Protein AF-A0A2E7MTT1-F1 (afdb_monomer)

Sequence (45 aa):
IHGGFGYAEEYVVSRLFVDARVLSIFEGADETLCLKLIGRRLLSK

Secondary structure (DSSP, 8-state):
--GGGGT-TTSHHHHHHHHHGGGGTTTS-HHHHHHHHHHHHHH--

Foldseek 3Di:
DQPCLCVDPVHCNVVVVVVCVVVCPPPHHVVRVVCVVVVCVVPVD

Nearest PDB structures (foldseek):
  6u1v-assembly1_B  TM=8.514E-01  e=6.525E-01  Streptomyces tsukubensis NRRL18488

pLDDT: mean 93.79, std 6.31, range [55.78, 97.38]

Radius 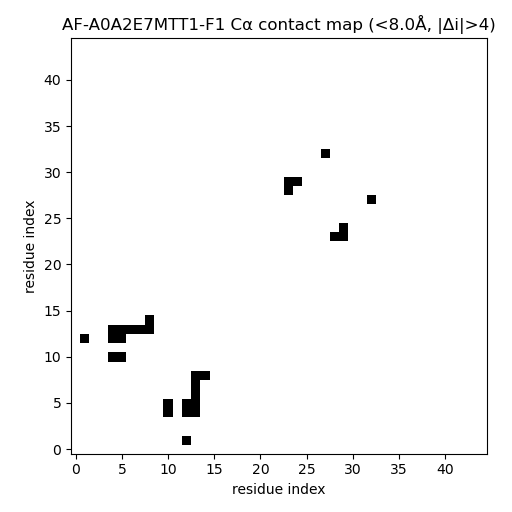of gyration: 16.97 Å; Cα contacts (8 Å, |Δi|>4): 15; chains: 1; bounding box: 38×21×42 Å

Mean predicted aligned error: 4.36 Å

Solvent-accessible surface area (backbone atoms only — not comparable to full-atom values): 2731 Å² total; per-residue (Å²): 142,58,69,72,49,47,70,38,80,92,34,68,59,27,57,54,57,59,60,55,59,49,68,57,49,52,103,49,34,53,69,58,50,47,50,53,53,52,50,52,64,70,63,72,111

Structure (mmCIF, N/CA/C/O backbone):
data_AF-A0A2E7MTT1-F1
#
_entry.id   AF-A0A2E7MTT1-F1
#
loop_
_atom_site.group_PDB
_atom_site.id
_atom_site.type_symbol
_atom_site.label_atom_id
_atom_site.label_alt_id
_atom_site.label_comp_id
_atom_site.label_asym_id
_atom_site.label_entity_id
_atom_site.label_seq_id
_atom_site.pdbx_PDB_ins_code
_atom_site.Cartn_x
_atom_site.Cartn_y
_atom_site.Cartn_z
_atom_site.occupancy
_atom_site.B_iso_or_equiv
_atom_site.auth_seq_id
_atom_site.auth_comp_id
_atom_site.auth_asym_id
_atom_site.auth_atom_id
_atom_site.pdbx_PDB_model_num
AT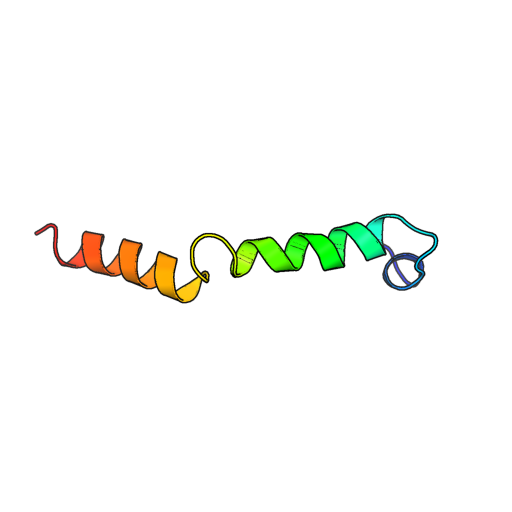OM 1 N N . ILE A 1 1 ? 10.700 -12.906 -4.878 1.00 84.75 1 ILE A N 1
ATOM 2 C CA . ILE A 1 1 ? 9.738 -13.098 -5.991 1.00 84.75 1 ILE A CA 1
ATOM 3 C C . ILE A 1 1 ? 10.192 -12.365 -7.262 1.00 84.75 1 ILE A C 1
ATOM 5 O O . ILE A 1 1 ? 10.269 -13.026 -8.280 1.00 84.75 1 ILE A O 1
ATOM 9 N N . HIS A 1 2 ? 10.586 -11.077 -7.219 1.00 90.75 2 HIS A N 1
ATOM 10 C CA . HIS A 1 2 ? 1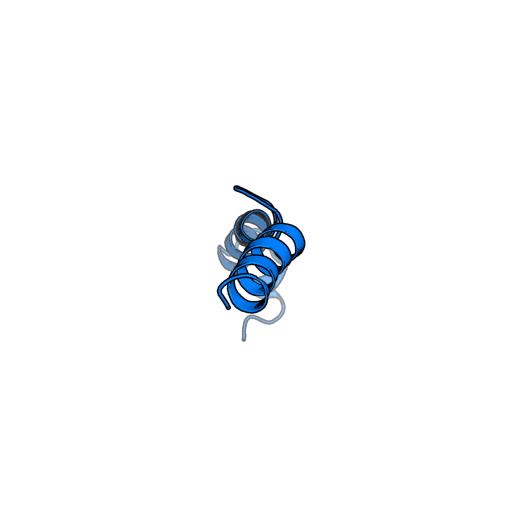0.978 -10.325 -8.439 1.00 90.75 2 HIS A CA 1
ATOM 11 C C . HIS A 1 2 ? 12.482 -10.004 -8.586 1.00 90.75 2 HIS A C 1
ATOM 13 O O . HIS A 1 2 ? 12.918 -9.621 -9.665 1.00 90.75 2 HIS A O 1
ATOM 19 N N . GLY A 1 3 ? 13.300 -10.173 -7.537 1.00 92.12 3 GLY A N 1
ATOM 20 C CA . GLY A 1 3 ? 14.738 -9.864 -7.601 1.00 92.12 3 GLY A CA 1
ATOM 21 C C . GLY A 1 3 ? 15.001 -8.411 -8.021 1.00 92.12 3 GLY A C 1
ATOM 22 O O . GLY A 1 3 ? 14.257 -7.515 -7.626 1.00 92.12 3 GLY A O 1
ATOM 23 N N . GLY A 1 4 ? 16.022 -8.189 -8.858 1.00 91.44 4 GLY A N 1
ATOM 24 C CA . GLY A 1 4 ? 16.354 -6.861 -9.398 1.00 91.44 4 GLY A CA 1
ATOM 25 C C . GLY A 1 4 ? 15.237 -6.215 -10.229 1.00 91.44 4 GLY A C 1
ATOM 26 O O . GLY A 1 4 ? 15.177 -4.992 -10.320 1.00 91.44 4 GLY A O 1
ATOM 27 N N . PHE A 1 5 ? 14.289 -7.002 -10.751 1.00 91.38 5 PHE A N 1
ATOM 28 C CA . PHE A 1 5 ? 13.138 -6.474 -11.494 1.00 91.38 5 PHE A CA 1
ATOM 29 C C . PHE A 1 5 ? 12.172 -5.680 -10.609 1.00 91.38 5 PHE A C 1
ATOM 31 O O . PHE A 1 5 ? 11.401 -4.882 -11.120 1.00 91.38 5 PHE A O 1
ATOM 38 N N . GLY A 1 6 ? 12.224 -5.864 -9.284 1.00 91.44 6 GLY A N 1
ATOM 39 C CA . GLY A 1 6 ? 11.466 -5.053 -8.327 1.00 91.44 6 GLY A CA 1
ATOM 40 C C . GLY A 1 6 ? 11.962 -3.611 -8.193 1.00 91.44 6 GLY A C 1
ATOM 41 O O . GLY A 1 6 ? 11.220 -2.768 -7.701 1.00 91.44 6 GLY A O 1
ATOM 42 N N . TYR A 1 7 ? 13.206 -3.344 -8.599 1.00 91.31 7 TYR A N 1
ATOM 43 C CA . TYR A 1 7 ? 13.851 -2.034 -8.487 1.00 91.31 7 TYR A CA 1
ATOM 44 C C . TYR A 1 7 ? 13.887 -1.287 -9.824 1.00 91.31 7 TYR A C 1
ATOM 46 O O . TYR A 1 7 ? 13.751 -0.068 -9.844 1.00 91.31 7 TYR A O 1
ATOM 54 N N . ALA A 1 8 ? 14.047 -2.013 -10.935 1.00 94.56 8 ALA A N 1
ATOM 55 C CA . ALA A 1 8 ? 14.086 -1.421 -12.270 1.00 94.56 8 ALA A CA 1
ATOM 56 C C . ALA A 1 8 ? 12.719 -0.826 -12.665 1.00 94.56 8 ALA A C 1
ATOM 58 O O . ALA A 1 8 ? 11.678 -1.466 -12.495 1.00 94.56 8 ALA A O 1
ATOM 59 N N . GLU A 1 9 ? 12.721 0.401 -13.189 1.00 93.44 9 GLU A N 1
ATOM 60 C CA . GLU A 1 9 ? 11.499 1.144 -13.535 1.00 93.44 9 GLU A CA 1
ATOM 61 C C . GLU A 1 9 ? 10.823 0.638 -14.816 1.00 93.44 9 GLU A C 1
ATOM 63 O O . GLU A 1 9 ? 9.651 0.927 -15.055 1.00 93.44 9 GLU A O 1
ATOM 68 N N . GLU A 1 10 ? 11.530 -0.153 -15.621 1.00 95.19 10 GLU A N 1
ATOM 69 C CA . GLU A 1 10 ? 11.019 -0.756 -16.853 1.00 95.19 10 GLU A CA 1
ATOM 70 C C . GLU A 1 10 ? 9.975 -1.850 -16.584 1.00 95.19 10 GLU A C 1
ATOM 72 O O . GLU A 1 10 ? 9.207 -2.213 -17.478 1.00 95.19 10 GLU A O 1
ATOM 77 N N . TYR A 1 11 ? 9.925 -2.377 -15.356 1.00 95.50 11 TYR A N 1
ATOM 78 C CA . TYR A 1 11 ? 8.966 -3.399 -14.955 1.00 95.50 11 TYR A CA 1
ATOM 79 C C . TYR A 1 11 ? 7.846 -2.811 -14.094 1.00 95.50 11 TYR A C 1
ATOM 81 O O . TYR A 1 11 ? 8.064 -2.079 -13.128 1.00 95.50 11 TYR A O 1
ATOM 89 N N . VAL A 1 12 ? 6.615 -3.233 -14.384 1.00 96.38 12 VAL A N 1
ATOM 90 C CA . VAL A 1 12 ? 5.389 -2.748 -13.723 1.00 96.38 12 VAL A CA 1
ATOM 91 C C . VAL A 1 12 ? 5.376 -2.930 -12.203 1.00 96.38 12 VAL A C 1
ATOM 93 O O . VAL A 1 12 ? 4.725 -2.163 -11.501 1.00 96.38 12 VAL A O 1
ATOM 96 N N . VAL A 1 13 ? 6.105 -3.918 -11.677 1.00 95.19 13 VAL A N 1
ATOM 97 C CA . VAL A 1 13 ? 6.160 -4.205 -10.237 1.00 95.19 13 VAL A CA 1
ATOM 98 C C . VAL A 1 13 ? 6.692 -3.018 -9.427 1.00 95.19 13 VAL A C 1
ATOM 100 O O . VAL A 1 13 ? 6.185 -2.770 -8.334 1.00 95.19 13 VAL A O 1
ATOM 103 N N . SER A 1 14 ? 7.642 -2.252 -9.975 1.00 95.31 14 SER A N 1
ATOM 104 C CA . SER A 1 14 ? 8.180 -1.051 -9.327 1.00 95.31 14 SER A CA 1
ATOM 105 C C . SER A 1 14 ? 7.089 0.013 -9.165 1.00 95.31 14 SER A C 1
ATOM 107 O O . SER A 1 14 ? 6.838 0.499 -8.059 1.00 95.31 14 SER A O 1
ATOM 109 N N . ARG A 1 15 ? 6.347 0.301 -10.245 1.00 95.75 15 ARG A N 1
ATOM 110 C CA . AR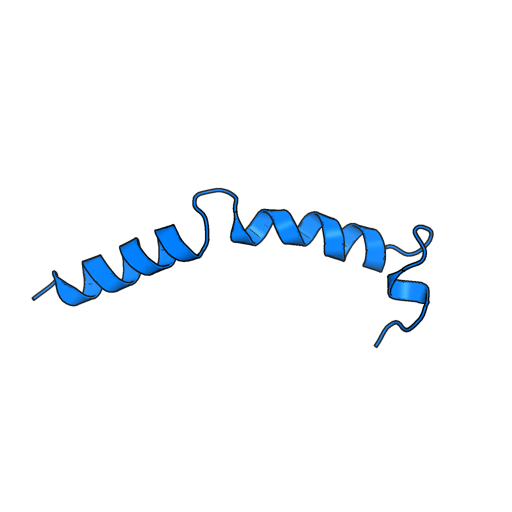G A 1 15 ? 5.241 1.270 -10.228 1.00 95.75 15 ARG A CA 1
ATOM 111 C C . ARG A 1 15 ? 4.127 0.848 -9.275 1.00 95.75 15 ARG A C 1
ATOM 113 O O . ARG A 1 15 ? 3.743 1.639 -8.420 1.00 95.75 15 ARG A O 1
ATOM 120 N N . LEU A 1 16 ? 3.674 -0.402 -9.368 1.00 96.56 16 LEU A N 1
ATOM 121 C CA . LEU A 1 16 ? 2.603 -0.923 -8.515 1.00 96.56 16 LEU A CA 1
ATOM 122 C C . LEU A 1 16 ? 2.964 -0.856 -7.026 1.00 96.56 16 LEU A C 1
ATOM 124 O O . LEU A 1 16 ? 2.105 -0.543 -6.204 1.00 96.56 16 LEU A O 1
ATOM 128 N N . PHE A 1 17 ? 4.224 -1.123 -6.668 1.00 94.38 17 PHE A N 1
ATOM 129 C CA . PHE A 1 17 ? 4.678 -1.031 -5.281 1.00 94.38 17 PHE A CA 1
ATOM 130 C C . PHE A 1 17 ? 4.614 0.404 -4.744 1.00 94.38 17 PHE A C 1
ATOM 132 O O . PHE A 1 17 ? 4.174 0.617 -3.615 1.00 94.38 17 PHE A O 1
ATOM 139 N N . VAL A 1 18 ? 5.032 1.390 -5.542 1.00 94.94 18 VAL A N 1
ATOM 140 C CA . VAL A 1 18 ? 4.979 2.804 -5.144 1.00 94.94 18 VAL A CA 1
ATOM 141 C C . VAL A 1 18 ? 3.536 3.297 -5.055 1.00 94.94 18 VAL A C 1
ATOM 143 O O . VAL A 1 18 ? 3.188 3.937 -4.063 1.00 94.94 18 VAL A O 1
ATOM 146 N N . ASP A 1 19 ? 2.690 2.949 -6.025 1.00 97.38 19 ASP A N 1
ATOM 147 C CA . ASP A 1 19 ? 1.282 3.359 -6.055 1.00 97.38 19 ASP A CA 1
ATOM 148 C C . ASP A 1 19 ? 0.512 2.794 -4.853 1.00 97.38 19 ASP A C 1
ATOM 150 O O . ASP A 1 19 ? -0.246 3.509 -4.197 1.00 97.38 19 ASP A O 1
ATOM 154 N N . ALA A 1 20 ? 0.768 1.533 -4.489 1.00 96.69 20 ALA A N 1
ATOM 155 C CA . ALA A 1 20 ? 0.120 0.882 -3.353 1.00 96.69 20 ALA A CA 1
ATOM 156 C C . ALA A 1 20 ? 0.374 1.590 -2.009 1.00 96.69 20 ALA A C 1
ATOM 158 O O . ALA A 1 20 ? -0.427 1.446 -1.087 1.00 96.69 20 ALA A O 1
ATOM 159 N N . ARG A 1 21 ? 1.441 2.392 -1.878 1.00 95.69 21 ARG A N 1
ATOM 160 C CA . ARG A 1 21 ? 1.736 3.124 -0.632 1.00 95.69 21 ARG A CA 1
ATOM 161 C C . ARG A 1 21 ? 0.678 4.158 -0.269 1.00 95.69 21 ARG A C 1
ATOM 163 O O . ARG A 1 21 ? 0.586 4.527 0.897 1.00 95.69 21 ARG A O 1
ATOM 170 N N . VAL A 1 22 ? -0.106 4.633 -1.236 1.00 96.94 22 VAL A N 1
ATOM 171 C CA . VAL A 1 22 ? -1.195 5.577 -0.956 1.00 96.94 22 VAL A CA 1
ATOM 172 C C . VAL A 1 22 ? -2.299 4.928 -0.115 1.00 96.94 22 VAL A C 1
ATOM 174 O O . VAL A 1 22 ? -2.988 5.621 0.628 1.00 96.94 22 VAL A O 1
ATOM 177 N N . LEU A 1 23 ? -2.437 3.598 -0.185 1.00 96.31 23 LEU A N 1
ATOM 178 C CA . LEU A 1 23 ? -3.548 2.866 0.420 1.00 96.31 23 LEU A CA 1
ATOM 179 C C . LEU A 1 23 ? -3.578 2.955 1.947 1.00 96.31 23 LEU A C 1
ATOM 181 O O . LEU A 1 23 ? -4.662 2.998 2.510 1.00 96.31 23 LEU A O 1
ATOM 185 N N . SER A 1 24 ? -2.418 3.026 2.603 1.00 96.56 24 SER A N 1
ATOM 186 C CA . SER A 1 24 ? -2.337 3.105 4.067 1.00 96.56 24 SER A CA 1
ATOM 187 C C . SER A 1 24 ? -2.503 4.527 4.619 1.00 96.56 24 SER A C 1
ATOM 189 O O . SER A 1 24 ? -2.419 4.728 5.830 1.00 96.56 24 SER A O 1
ATOM 191 N N . ILE A 1 25 ? -2.644 5.538 3.750 1.00 95.62 25 ILE A N 1
ATOM 192 C CA . ILE A 1 25 ? -2.694 6.959 4.139 1.00 95.62 25 ILE A CA 1
ATOM 193 C C . ILE A 1 25 ? -3.949 7.691 3.648 1.00 95.62 25 ILE A C 1
ATOM 195 O O . ILE A 1 25 ? -4.391 8.636 4.304 1.00 95.62 25 ILE A O 1
ATOM 199 N N . PHE A 1 26 ? -4.515 7.303 2.502 1.00 94.81 26 PHE A N 1
ATOM 200 C CA . PHE A 1 26 ? -5.699 7.962 1.946 1.00 94.81 26 PHE A CA 1
ATOM 201 C C . PHE A 1 26 ? -6.985 7.543 2.675 1.00 94.81 26 PHE A C 1
ATOM 203 O O . PHE A 1 26 ? -7.029 6.493 3.301 1.00 94.81 26 PHE A O 1
ATOM 210 N N . GLU A 1 27 ? -8.023 8.389 2.633 1.00 93.00 27 GLU A N 1
ATOM 211 C CA . GLU A 1 27 ? -9.306 8.194 3.352 1.00 93.00 27 GLU A CA 1
ATOM 212 C C . GLU A 1 27 ? -9.180 7.991 4.883 1.00 93.00 27 GLU A C 1
ATOM 214 O O . GLU A 1 27 ? -10.145 7.636 5.565 1.00 93.00 27 GLU A O 1
ATOM 219 N N . GLY A 1 28 ? -7.998 8.285 5.437 1.00 93.62 28 GLY A N 1
ATOM 220 C CA . GLY A 1 28 ? -7.634 8.098 6.838 1.00 93.62 28 GLY A CA 1
ATOM 221 C C . GLY A 1 28 ? -6.462 7.132 6.966 1.00 93.62 28 GLY A C 1
ATOM 222 O O . GLY A 1 28 ? -6.561 5.985 6.551 1.00 93.62 28 GLY A O 1
ATOM 223 N N . ALA A 1 29 ? -5.367 7.584 7.583 1.00 96.19 29 ALA A N 1
ATOM 224 C CA . ALA A 1 29 ? -4.223 6.718 7.848 1.00 96.19 29 ALA A CA 1
ATOM 225 C C . ALA A 1 29 ? -4.640 5.485 8.659 1.00 96.19 29 ALA A C 1
ATOM 227 O O . ALA A 1 29 ? -5.525 5.588 9.523 1.00 96.19 29 ALA A 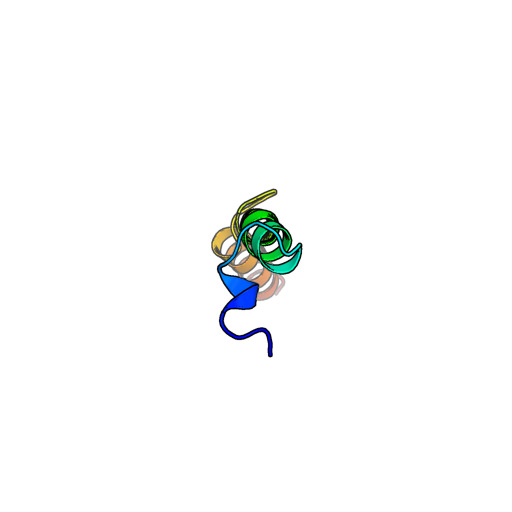O 1
ATOM 228 N N . ASP A 1 30 ? -3.988 4.351 8.407 1.00 96.88 30 ASP A N 1
ATOM 229 C CA . ASP A 1 30 ? -4.295 3.061 9.035 1.00 96.88 30 ASP A CA 1
ATOM 230 C C . ASP A 1 30 ? -4.455 3.173 10.559 1.00 96.88 30 ASP A C 1
ATOM 232 O O . ASP A 1 30 ? -5.392 2.612 11.136 1.00 96.88 30 ASP A O 1
ATOM 236 N N . GLU A 1 31 ? 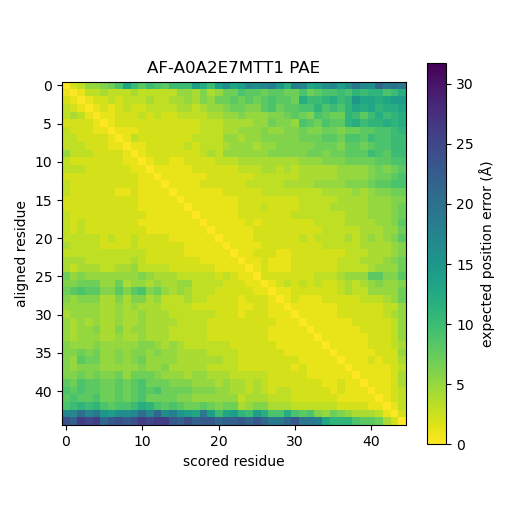-3.615 3.963 11.229 1.00 96.81 31 GLU A N 1
ATOM 237 C CA . GLU A 1 31 ? -3.689 4.187 12.673 1.00 96.81 31 GLU A CA 1
ATOM 238 C C . GLU A 1 31 ? -4.992 4.887 13.083 1.00 96.81 31 GLU A C 1
ATOM 240 O O . GLU A 1 31 ? -5.630 4.502 14.065 1.00 96.81 31 GLU A O 1
ATOM 245 N N . THR A 1 32 ? -5.431 5.891 12.320 1.00 96.19 32 THR A N 1
ATOM 246 C CA . THR A 1 32 ? -6.677 6.623 12.597 1.00 96.19 32 THR A CA 1
ATOM 247 C C . THR A 1 32 ? -7.911 5.748 12.383 1.00 96.19 32 THR A C 1
ATOM 249 O O . THR A 1 32 ? -8.831 5.758 13.210 1.00 96.19 32 THR A O 1
ATOM 252 N N . LEU A 1 33 ? -7.916 4.932 11.324 1.00 96.62 33 LEU A N 1
ATOM 253 C CA . LEU A 1 33 ? -8.979 3.962 11.053 1.00 96.62 33 LEU A CA 1
ATOM 254 C C . LEU A 1 33 ? -9.016 2.865 12.124 1.00 96.62 33 LEU A C 1
ATOM 256 O O . LEU A 1 33 ? -10.096 2.509 12.607 1.00 96.62 33 LEU A O 1
ATOM 260 N N . CYS A 1 34 ? -7.849 2.382 12.551 1.00 96.75 34 CYS A N 1
ATOM 261 C CA . CYS A 1 34 ? -7.709 1.400 13.621 1.00 96.75 34 CYS A CA 1
ATOM 262 C C . CYS A 1 34 ? -8.278 1.930 14.945 1.00 96.75 34 CYS A C 1
ATOM 264 O O . CYS A 1 34 ? -9.126 1.276 15.560 1.00 96.75 34 CYS A O 1
ATOM 266 N N . LEU A 1 35 ? -7.908 3.152 15.342 1.00 96.94 35 LEU A N 1
ATOM 267 C CA . LEU A 1 35 ? -8.455 3.805 16.535 1.00 96.94 35 LEU A CA 1
ATOM 268 C C . LEU A 1 35 ? -9.976 3.972 16.450 1.00 96.94 35 LEU A C 1
ATOM 270 O O . LEU A 1 35 ? -10.678 3.686 17.422 1.00 96.94 35 LEU A O 1
ATOM 274 N N . LYS 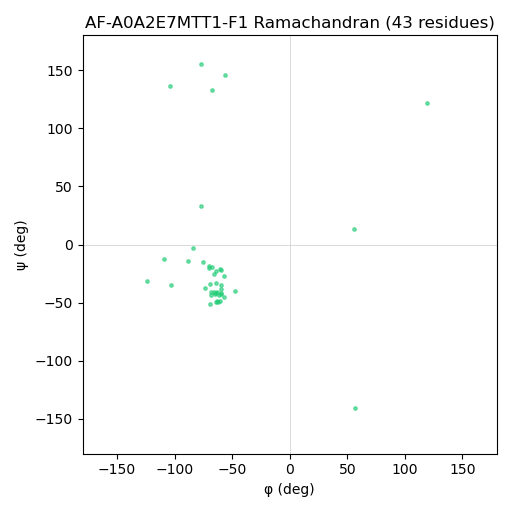A 1 36 ? -10.509 4.369 15.287 1.00 95.12 36 LYS A N 1
ATOM 275 C CA . LYS A 1 36 ? -11.959 4.479 15.061 1.00 95.12 36 LYS A CA 1
ATOM 276 C C . LYS A 1 36 ? -12.663 3.129 15.228 1.00 95.12 36 LYS A C 1
ATOM 278 O O . LYS A 1 36 ? -13.728 3.075 15.843 1.00 95.12 36 LYS A O 1
ATOM 283 N N . LEU A 1 37 ? -12.096 2.045 14.700 1.00 95.25 37 LEU A N 1
ATOM 284 C CA . LEU A 1 37 ? -12.677 0.704 14.798 1.00 95.25 37 LEU A CA 1
ATOM 285 C C . LEU A 1 37 ? -12.620 0.163 16.235 1.00 95.25 37 LEU A C 1
ATOM 287 O O . LEU A 1 37 ? -13.648 -0.252 16.778 1.00 95.25 37 LEU A O 1
ATOM 291 N N . ILE A 1 38 ? -11.442 0.199 16.862 1.00 96.44 38 ILE A N 1
ATOM 292 C CA . ILE A 1 38 ? -11.235 -0.289 18.232 1.00 96.44 38 ILE A CA 1
ATOM 293 C C . ILE A 1 38 ? -12.059 0.539 19.216 1.00 96.44 38 ILE A C 1
ATOM 295 O O . ILE A 1 38 ? -12.802 -0.030 20.012 1.00 96.44 38 ILE A O 1
ATOM 299 N N . GLY A 1 39 ? -11.991 1.870 19.133 1.00 97.19 39 GLY A N 1
ATOM 300 C CA . GLY A 1 39 ? -12.741 2.770 20.006 1.00 97.19 39 GLY A CA 1
ATOM 301 C C . GLY A 1 39 ? -14.245 2.513 19.942 1.00 97.19 39 GLY A C 1
ATOM 302 O O . GLY A 1 39 ? -14.884 2.360 20.982 1.00 97.19 39 GLY A O 1
ATOM 303 N N . ARG A 1 40 ? -14.811 2.352 18.735 1.00 95.12 40 ARG A N 1
ATOM 304 C CA . ARG A 1 40 ? -16.230 1.983 18.577 1.00 95.12 40 ARG A CA 1
ATOM 305 C C . ARG A 1 40 ? -16.556 0.644 19.232 1.00 95.12 40 ARG A C 1
ATOM 307 O O . ARG A 1 40 ? -17.587 0.548 19.884 1.00 95.12 40 ARG A O 1
ATOM 314 N N . ARG A 1 41 ? -15.693 -0.366 19.092 1.00 95.50 41 ARG A N 1
ATOM 315 C CA . ARG A 1 41 ? -15.902 -1.693 19.693 1.00 95.50 41 ARG A CA 1
ATOM 316 C C . ARG A 1 41 ? -15.789 -1.685 21.219 1.00 95.50 41 ARG A C 1
ATOM 318 O O . ARG A 1 41 ? -16.472 -2.461 21.879 1.00 95.50 41 ARG A O 1
ATOM 325 N N . LEU A 1 42 ? -14.924 -0.842 21.778 1.00 96.19 42 LEU A N 1
ATOM 326 C CA . LEU A 1 42 ? -14.768 -0.702 23.228 1.00 96.19 42 LEU A CA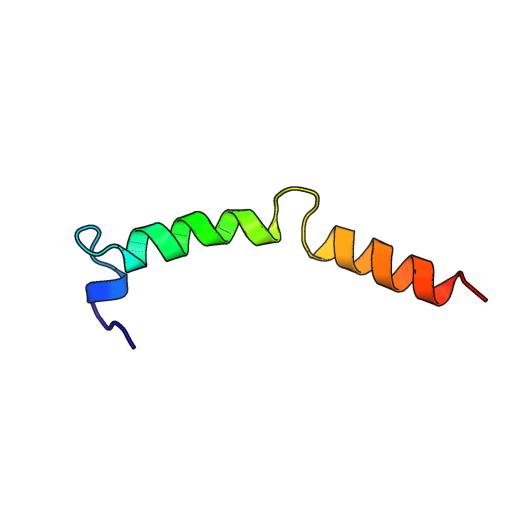 1
ATOM 327 C C . LEU A 1 42 ? -15.949 0.041 23.865 1.00 96.19 42 LEU A C 1
ATOM 329 O O . LEU A 1 42 ? -16.359 -0.315 24.967 1.00 96.19 42 LEU A O 1
ATOM 333 N N . LEU A 1 43 ? -16.482 1.053 23.174 1.00 94.44 43 LEU A N 1
ATOM 334 C CA . LEU A 1 43 ? -17.560 1.915 23.668 1.00 94.44 43 LEU A CA 1
ATOM 335 C C . LEU A 1 43 ? -18.969 1.393 23.356 1.00 94.44 43 LEU A C 1
ATOM 337 O O . LEU A 1 43 ? -19.923 1.882 23.944 1.00 94.44 43 LEU A O 1
ATOM 341 N N . SER A 1 44 ? -19.127 0.411 22.462 1.00 86.31 44 SER A N 1
ATOM 342 C CA . SER A 1 44 ? -20.425 -0.205 22.141 1.00 86.31 44 SER A CA 1
ATOM 343 C C . SER A 1 44 ? -20.908 -1.212 23.199 1.00 86.31 44 SER A C 1
ATOM 345 O O . SER A 1 44 ? 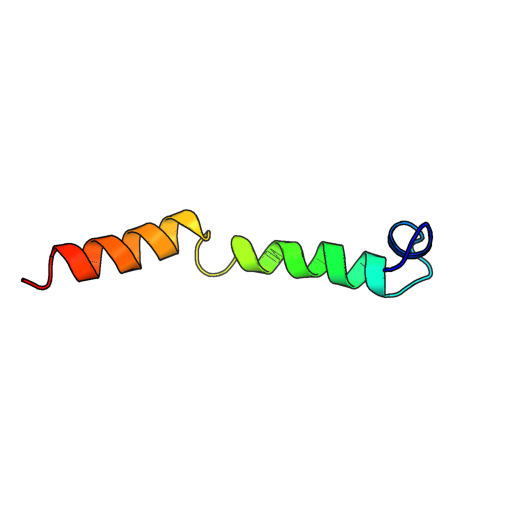-21.503 -2.229 22.839 1.00 86.31 44 SER A O 1
ATOM 347 N N . LYS A 1 45 ? -20.590 -0.977 24.475 1.00 55.78 45 LYS A N 1
ATOM 348 C CA . LYS A 1 45 ? -21.159 -1.716 25.607 1.00 55.78 45 LYS A CA 1
ATOM 349 C C . LYS A 1 45 ? -22.443 -1.054 26.077 1.00 55.78 45 LYS A C 1
ATOM 351 O O . LYS A 1 45 ? -22.449 0.192 26.160 1.00 55.78 45 LYS A O 1
#